Protein AF-A0A3G2L7E6-F1 (afdb_monomer)

Organism: NCBI:txid1761453

pLDDT: mean 82.69, std 15.57, range [39.97, 96.81]

Radius of gyration: 21.93 Å; Cα contacts (8 Å, |Δi|>4): 51; chains: 1; bounding box: 46×27×81 Å

Secondary structure (DSSP, 8-state):
-HHHHHHHHHHHHHHHHHHHHHHHHHHHHHHHHHHHHHHTSGGG---SHHHHHHHHHHHHHHHHHHHHHHHHHHHHHH-TT-HHHHHHHHHHHHHHHHHHHHHHHHHHHHHHS---SSGGGSS--

Sequence (125 aa):
MEKKASLFESNSLLRRSFAVQLNRLDRNERDIEFFKKQLGSYLVEPKTHEDFSVFYKLNTEVSYLENSCTFIYLKIRTHETALDQISNLIDTHLKRTKLLAHNISVYLEKIKKPETSNLEYRMSS

Solvent-accessible surface area (backbone atoms only — not comparable to full-atom values): 7289 Å² total; per-residue (Å²): 119,65,71,61,54,56,53,50,53,52,53,51,51,52,52,53,52,47,53,53,50,51,60,49,50,66,49,47,56,54,50,45,54,48,50,51,53,53,64,70,32,82,92,56,63,60,88,44,75,67,43,41,54,51,52,49,53,51,52,51,50,47,54,49,49,55,52,50,51,53,51,49,55,53,46,58,76,74,41,87,84,45,56,70,62,50,49,54,52,48,54,52,49,56,52,49,53,52,51,47,53,51,53,50,52,56,51,52,55,58,71,68,52,72,87,87,80,73,76,80,78,78,81,72,136

Foldseek 3Di:
DVVVVVVVVVVVVLVVVLVVLVVLLVVLLVLLVVQLVVLVDPLLDQDDPVLVVLSVVLNVLSVVLNVLSVVLVVCVVPDPPCSVVSSVSSVVSSVSSVVSVVSSVVSSVVSPDPPPDDVVPPPDD

Nearest PDB structures (foldseek):
  4dzu-assembly1_A  TM=4.369E-01  e=1.354E+00  synthetic construct
  7sqc-assembly1_C1  TM=5.994E-01  e=7.208E+00  Chlamydomonas reinhardtii
  5vju-assembly1_A  TM=3.370E-01  e=2.955E+00  synthetic construct

Mean predicted aligned error: 9.14 Å

Structure (mmCIF, N/CA/C/O backbone):
data_AF-A0A3G2L7E6-F1
#
_entry.id   AF-A0A3G2L7E6-F1
#
loop_
_atom_site.group_PDB
_atom_site.id
_atom_site.type_symbol
_atom_site.label_atom_id
_atom_site.label_alt_id
_atom_site.label_comp_id
_atom_site.label_asym_id
_atom_site.label_entity_id
_atom_site.label_seq_id
_atom_site.pdbx_PDB_ins_code
_atom_site.Cartn_x
_atom_site.Cartn_y
_atom_site.Cartn_z
_atom_site.occupancy
_atom_site.B_iso_or_equiv
_atom_site.auth_seq_id
_atom_site.auth_comp_id
_atom_site.auth_asym_id
_atom_site.auth_atom_id
_atom_site.pdbx_PDB_model_num
ATOM 1 N N . MET A 1 1 ? 20.134 -16.779 -36.951 1.00 55.59 1 MET A N 1
ATOM 2 C CA . MET A 1 1 ? 18.977 -15.853 -37.011 1.00 55.59 1 MET A CA 1
ATOM 3 C C . MET A 1 1 ? 18.051 -15.981 -35.795 1.00 55.59 1 MET A C 1
ATOM 5 O O . MET A 1 1 ? 17.487 -14.974 -35.392 1.00 55.59 1 MET A O 1
ATOM 9 N N . GLU A 1 2 ? 17.975 -17.143 -35.136 1.00 56.38 2 GLU A N 1
ATOM 10 C CA . GLU A 1 2 ? 17.071 -17.414 -33.995 1.00 56.38 2 GLU A CA 1
ATOM 11 C C . GLU A 1 2 ? 17.299 -16.556 -32.733 1.00 56.38 2 GLU A C 1
ATOM 13 O O . GLU A 1 2 ? 16.338 -16.108 -32.112 1.00 56.38 2 GLU A O 1
ATOM 18 N N . LYS A 1 3 ? 18.551 -16.225 -32.377 1.00 56.41 3 LYS A N 1
ATOM 19 C CA . LYS A 1 3 ? 18.844 -15.411 -31.175 1.00 56.41 3 LYS A CA 1
ATOM 20 C C . LYS A 1 3 ? 18.236 -14.000 -31.206 1.00 56.41 3 LYS A C 1
ATOM 22 O O . LYS A 1 3 ? 17.935 -13.451 -30.152 1.00 56.41 3 LYS A O 1
ATOM 27 N N . LYS A 1 4 ? 18.049 -13.401 -32.390 1.00 56.56 4 LYS A N 1
ATOM 28 C CA . LYS A 1 4 ? 17.461 -12.053 -32.517 1.00 56.56 4 LYS A CA 1
ATOM 29 C C . LYS A 1 4 ? 15.938 -12.065 -32.351 1.00 56.56 4 LYS A C 1
ATOM 31 O O . LYS A 1 4 ? 15.400 -11.121 -31.782 1.00 56.56 4 LYS A O 1
ATOM 36 N N . ALA A 1 5 ? 15.269 -13.132 -32.791 1.00 62.00 5 ALA A N 1
ATOM 37 C CA . ALA A 1 5 ? 13.827 -13.311 -32.613 1.00 62.00 5 ALA A CA 1
ATOM 38 C C . ALA A 1 5 ? 13.473 -13.558 -31.135 1.00 62.00 5 ALA A C 1
ATOM 40 O O . ALA A 1 5 ? 12.624 -12.864 -30.586 1.00 62.00 5 ALA A O 1
ATOM 41 N N . SER A 1 6 ? 14.228 -14.432 -30.457 1.00 66.00 6 SER A N 1
ATOM 42 C CA . SER A 1 6 ? 14.079 -14.705 -29.017 1.00 66.00 6 SER A CA 1
ATOM 43 C C . SER A 1 6 ? 14.272 -13.457 -28.136 1.00 66.00 6 SER A C 1
ATOM 45 O O . SER A 1 6 ? 13.513 -13.235 -27.188 1.00 66.00 6 SER A O 1
ATOM 47 N N . LEU A 1 7 ? 15.249 -12.600 -28.461 1.00 60.81 7 LEU A N 1
ATOM 48 C CA . LEU A 1 7 ? 15.487 -11.347 -27.735 1.00 60.81 7 LEU A CA 1
ATOM 49 C C . LEU A 1 7 ? 14.360 -10.322 -27.965 1.00 60.81 7 LEU A C 1
ATOM 51 O O . LEU A 1 7 ? 13.989 -9.580 -27.055 1.00 60.81 7 LEU A O 1
ATOM 55 N N . PHE A 1 8 ? 13.807 -10.275 -29.180 1.00 62.25 8 PHE A N 1
ATOM 56 C CA . PHE A 1 8 ? 12.695 -9.389 -29.526 1.00 62.25 8 PHE A CA 1
ATOM 57 C C . PHE A 1 8 ? 11.398 -9.799 -28.813 1.00 62.25 8 PHE A C 1
ATOM 59 O O . PHE A 1 8 ? 10.739 -8.956 -28.202 1.00 62.25 8 PHE A O 1
ATOM 66 N N . GLU A 1 9 ? 11.072 -11.094 -28.804 1.00 63.31 9 GLU A N 1
ATOM 67 C CA . GLU A 1 9 ? 9.917 -11.630 -28.074 1.00 63.31 9 GLU A CA 1
ATOM 68 C C . GLU A 1 9 ? 10.035 -11.394 -26.564 1.00 63.31 9 GLU A C 1
ATOM 70 O O . GLU A 1 9 ? 9.090 -10.889 -25.952 1.00 63.31 9 GLU A O 1
ATOM 75 N N . SER A 1 10 ? 11.210 -11.642 -25.977 1.00 62.19 10 SER A N 1
ATOM 76 C CA . SER A 1 10 ? 11.467 -11.402 -24.548 1.00 62.19 10 SER A CA 1
ATOM 77 C C . SER A 1 10 ? 11.270 -9.929 -24.167 1.00 62.19 10 SER A C 1
ATOM 79 O O . SER A 1 10 ? 10.581 -9.623 -23.193 1.00 62.19 10 SER A O 1
ATOM 81 N N . ASN A 1 11 ? 11.779 -8.999 -24.984 1.00 65.50 11 ASN A N 1
ATOM 82 C CA . ASN A 1 11 ? 11.572 -7.561 -24.784 1.00 65.50 11 ASN A CA 1
ATOM 83 C C . ASN A 1 11 ? 10.096 -7.147 -24.917 1.00 65.50 11 ASN A C 1
ATOM 85 O O . ASN A 1 11 ? 9.638 -6.242 -24.216 1.00 65.50 11 ASN A O 1
ATOM 89 N N . SER A 1 12 ? 9.333 -7.803 -25.795 1.00 73.25 12 SER A N 1
ATOM 90 C CA . SER A 1 12 ? 7.902 -7.526 -25.964 1.00 73.25 12 SER A CA 1
ATOM 91 C C . SER A 1 12 ? 7.074 -7.963 -24.747 1.00 73.25 12 SER A C 1
ATOM 93 O O . SER A 1 12 ? 6.178 -7.234 -24.312 1.00 73.25 12 SER A O 1
ATOM 95 N N . LEU A 1 13 ? 7.405 -9.114 -24.151 1.00 73.88 13 LEU A N 1
ATOM 96 C CA . LEU A 1 13 ? 6.740 -9.641 -22.959 1.00 73.88 13 LEU A CA 1
ATOM 97 C C . LEU A 1 13 ? 7.056 -8.794 -21.724 1.00 73.88 13 LEU A C 1
ATOM 99 O O . LEU A 1 13 ? 6.139 -8.449 -20.978 1.00 73.88 13 LEU A O 1
ATOM 103 N N . LEU A 1 14 ? 8.317 -8.382 -21.559 1.00 71.31 14 LEU A N 1
ATOM 104 C CA . LEU A 1 14 ? 8.748 -7.457 -20.506 1.00 71.31 14 LEU A CA 1
ATOM 105 C C . LEU A 1 14 ? 7.968 -6.140 -20.555 1.00 71.31 14 LEU A C 1
ATOM 107 O O . LEU A 1 14 ? 7.414 -5.709 -19.546 1.00 71.31 14 LEU A O 1
ATOM 111 N N . ARG A 1 15 ? 7.827 -5.538 -21.743 1.00 74.38 15 ARG A N 1
ATOM 112 C CA . ARG A 1 15 ? 7.059 -4.293 -21.919 1.00 74.38 15 ARG A CA 1
ATOM 113 C C . ARG A 1 15 ? 5.573 -4.460 -21.598 1.00 74.38 15 ARG A C 1
ATOM 115 O O . ARG A 1 15 ? 4.987 -3.579 -20.972 1.00 74.38 15 ARG A O 1
ATOM 122 N N . ARG A 1 16 ? 4.957 -5.584 -21.986 1.00 79.19 16 ARG A N 1
ATOM 123 C CA . ARG A 1 16 ? 3.555 -5.885 -21.637 1.00 79.19 16 ARG A CA 1
ATOM 124 C C . ARG A 1 16 ? 3.376 -6.082 -20.134 1.00 79.19 16 ARG A C 1
ATOM 126 O O . ARG A 1 16 ? 2.451 -5.517 -19.558 1.00 79.19 16 ARG A O 1
ATOM 133 N N . SER A 1 17 ? 4.263 -6.849 -19.502 1.00 81.56 17 SER A N 1
ATOM 134 C CA . SER A 1 17 ? 4.248 -7.073 -18.052 1.00 81.56 17 SER A CA 1
ATOM 135 C C . SER A 1 17 ? 4.393 -5.757 -17.285 1.00 81.56 17 SER A C 1
ATOM 137 O O . SER A 1 17 ? 3.619 -5.479 -16.370 1.00 81.56 17 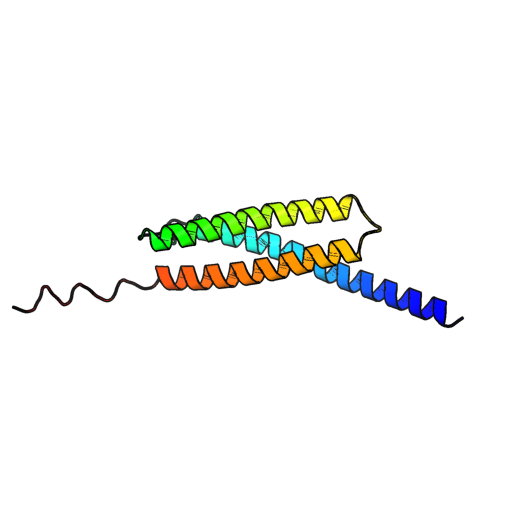SER A O 1
ATOM 139 N N . PHE A 1 18 ? 5.313 -4.901 -17.727 1.00 83.00 18 PHE A N 1
ATOM 140 C CA . PHE A 1 18 ? 5.526 -3.582 -17.147 1.00 83.00 18 PHE A CA 1
ATOM 141 C C . PHE A 1 18 ? 4.289 -2.684 -17.273 1.00 83.00 18 PHE A C 1
ATOM 143 O O . PHE A 1 18 ? 3.862 -2.076 -16.296 1.00 83.00 18 PHE A O 1
ATOM 150 N N . ALA A 1 19 ? 3.628 -2.667 -18.435 1.00 84.94 19 ALA A N 1
ATOM 151 C CA . ALA A 1 19 ? 2.374 -1.930 -18.604 1.00 84.94 19 ALA A CA 1
ATOM 152 C C . ALA A 1 19 ? 1.266 -2.419 -17.648 1.00 84.94 19 ALA A C 1
ATOM 154 O O . ALA A 1 19 ? 0.490 -1.620 -17.122 1.00 84.94 19 ALA A O 1
ATOM 155 N N . VAL A 1 20 ? 1.188 -3.727 -17.377 1.00 88.50 20 VAL A N 1
ATOM 156 C CA . VAL A 1 20 ? 0.252 -4.281 -16.383 1.00 88.50 20 VAL A CA 1
ATOM 157 C C . VAL A 1 20 ? 0.614 -3.831 -14.965 1.00 88.50 20 VAL A C 1
ATOM 159 O O . VAL A 1 20 ? -0.280 -3.498 -14.187 1.00 88.50 20 VAL A O 1
ATOM 162 N N . GLN A 1 21 ? 1.900 -3.806 -14.619 1.00 87.38 21 GLN A N 1
ATOM 163 C CA . GLN A 1 21 ? 2.382 -3.327 -13.322 1.00 87.38 21 GLN A CA 1
ATOM 164 C C . GLN A 1 21 ? 2.078 -1.841 -13.101 1.00 87.38 21 GLN A C 1
ATOM 166 O O . GLN A 1 21 ? 1.603 -1.490 -12.024 1.00 87.38 21 GLN A O 1
ATOM 171 N N . LEU A 1 22 ? 2.253 -0.994 -14.118 1.00 88.38 22 LEU A N 1
ATOM 172 C CA . LEU A 1 22 ? 1.893 0.426 -14.044 1.00 88.38 22 LEU A CA 1
ATOM 173 C C . LEU A 1 22 ? 0.399 0.622 -13.775 1.00 88.38 22 LEU A C 1
ATOM 175 O O . LEU A 1 22 ? 0.028 1.299 -12.825 1.00 88.38 22 LEU A O 1
ATOM 179 N N . ASN A 1 23 ? -0.464 -0.082 -14.512 1.00 90.38 23 ASN A N 1
ATOM 180 C CA . ASN A 1 23 ? -1.909 -0.034 -14.262 1.00 90.38 23 ASN A CA 1
ATOM 181 C C . ASN A 1 23 ? -2.287 -0.475 -12.837 1.00 90.38 23 ASN A C 1
ATOM 183 O O . ASN A 1 23 ? -3.309 -0.049 -12.299 1.00 90.38 23 ASN A O 1
ATOM 187 N N . ARG A 1 24 ? -1.512 -1.383 -12.231 1.00 90.88 24 ARG A N 1
ATOM 188 C CA . ARG A 1 24 ? -1.712 -1.800 -10.837 1.00 90.88 24 ARG A CA 1
ATOM 189 C C . ARG A 1 24 ? -1.228 -0.737 -9.857 1.00 90.88 24 ARG A C 1
ATOM 191 O O . ARG A 1 24 ? -1.903 -0.534 -8.854 1.00 90.88 24 ARG A O 1
ATOM 198 N N . LEU A 1 25 ? -0.119 -0.061 -10.154 1.00 92.31 25 LEU A N 1
ATOM 199 C CA . LEU A 1 25 ? 0.377 1.069 -9.370 1.00 92.31 25 LEU A CA 1
ATOM 200 C C . LEU A 1 25 ? -0.671 2.195 -9.318 1.00 92.31 25 LEU A C 1
ATOM 202 O O . LEU A 1 25 ? -1.062 2.591 -8.226 1.00 92.31 25 LEU A O 1
ATOM 206 N N . ASP A 1 26 ? -1.244 2.577 -10.465 1.00 92.06 26 ASP A N 1
ATOM 207 C CA . ASP A 1 26 ? -2.293 3.612 -10.556 1.00 92.06 26 ASP A CA 1
ATOM 208 C C . ASP A 1 26 ? -3.579 3.249 -9.786 1.00 92.06 26 ASP A C 1
ATOM 210 O O . ASP A 1 26 ? -4.380 4.106 -9.401 1.00 92.06 26 ASP A O 1
ATOM 214 N N . ARG A 1 27 ? -3.862 1.950 -9.626 1.00 92.00 27 ARG A N 1
ATOM 215 C CA . ARG A 1 27 ? -4.980 1.480 -8.791 1.00 92.00 27 ARG A CA 1
ATOM 216 C C . ARG A 1 27 ? -4.618 1.548 -7.314 1.00 92.00 27 ARG A C 1
ATOM 218 O O . ARG A 1 27 ? -5.431 1.999 -6.520 1.00 92.00 27 ARG A O 1
ATOM 225 N N . ASN A 1 28 ? -3.405 1.140 -6.959 1.00 92.94 28 ASN A N 1
ATOM 226 C CA . ASN A 1 28 ? -2.933 1.175 -5.582 1.00 92.94 28 ASN A CA 1
ATOM 227 C C . ASN A 1 28 ? -2.786 2.591 -5.038 1.00 92.94 28 ASN A C 1
ATOM 229 O O . ASN A 1 28 ? -3.079 2.785 -3.868 1.00 92.94 28 ASN A O 1
ATOM 233 N N . GLU A 1 29 ? -2.430 3.578 -5.857 1.00 93.88 29 GLU A N 1
ATOM 234 C CA . GLU A 1 29 ? -2.482 4.986 -5.447 1.00 93.88 29 GLU A CA 1
ATOM 235 C C . GLU A 1 29 ? -3.884 5.363 -4.936 1.00 93.88 29 GLU A C 1
ATOM 237 O O . GLU A 1 29 ? -4.035 5.871 -3.826 1.00 93.88 29 GLU A O 1
ATOM 242 N N . ARG A 1 30 ? -4.930 4.987 -5.683 1.00 94.12 30 ARG A N 1
ATOM 243 C CA . ARG A 1 30 ? -6.329 5.190 -5.275 1.00 94.12 30 ARG A CA 1
ATOM 244 C C . ARG A 1 30 ? -6.706 4.388 -4.028 1.00 94.12 30 ARG A C 1
ATOM 246 O O . ARG A 1 30 ? -7.432 4.901 -3.177 1.00 94.12 30 ARG A O 1
ATOM 253 N N . ASP A 1 31 ? -6.215 3.155 -3.900 1.00 93.62 31 ASP A N 1
ATOM 254 C CA . ASP A 1 31 ? -6.426 2.341 -2.695 1.00 93.62 31 ASP A CA 1
ATOM 255 C C . ASP A 1 31 ? -5.788 3.006 -1.461 1.00 93.62 31 ASP A C 1
ATOM 257 O O . ASP A 1 31 ? -6.408 3.077 -0.403 1.00 93.62 31 ASP A O 1
ATOM 261 N N . ILE A 1 32 ? -4.574 3.549 -1.598 1.00 94.81 32 ILE A N 1
ATOM 262 C CA . ILE A 1 32 ? -3.848 4.251 -0.532 1.00 94.81 32 ILE A CA 1
ATOM 263 C C . ILE A 1 32 ? -4.602 5.516 -0.106 1.00 94.81 32 ILE A C 1
ATOM 265 O O . ILE A 1 32 ? -4.798 5.738 1.091 1.00 94.81 32 ILE A O 1
ATOM 269 N N . GLU A 1 33 ? -5.095 6.314 -1.057 1.00 94.19 33 GLU A N 1
ATOM 270 C CA . GLU A 1 33 ? -5.947 7.468 -0.749 1.00 94.19 33 GLU A CA 1
ATOM 271 C C . GLU A 1 33 ? -7.222 7.059 -0.002 1.00 94.19 33 GLU A C 1
ATOM 273 O O . GLU A 1 33 ? -7.656 7.735 0.938 1.00 94.19 33 GLU A O 1
ATOM 278 N N . PHE A 1 34 ? -7.838 5.947 -0.410 1.00 93.81 34 PHE A N 1
ATOM 279 C CA . PHE A 1 34 ? -9.004 5.403 0.272 1.00 93.81 34 PHE A CA 1
ATOM 280 C C . PHE A 1 34 ? -8.665 4.984 1.708 1.00 93.81 34 PHE A C 1
ATOM 282 O O . PHE A 1 34 ? -9.388 5.352 2.633 1.00 93.81 34 PHE A O 1
ATOM 289 N N . PHE A 1 35 ? -7.548 4.286 1.922 1.00 94.25 35 PHE A N 1
ATOM 290 C CA . PHE A 1 35 ? -7.071 3.898 3.251 1.00 94.25 35 PHE A CA 1
ATOM 291 C C . PHE A 1 35 ? -6.831 5.102 4.155 1.00 94.25 35 PHE A C 1
ATOM 293 O O . PHE A 1 35 ? -7.281 5.111 5.301 1.00 94.25 35 PHE A O 1
ATOM 300 N N . LYS A 1 36 ? -6.198 6.149 3.626 1.00 93.88 36 LYS A N 1
ATOM 301 C CA . LYS A 1 36 ? -5.982 7.410 4.339 1.00 93.88 36 LYS A CA 1
ATOM 302 C C . LYS A 1 36 ? -7.294 8.049 4.784 1.00 93.88 36 LYS A C 1
ATOM 304 O O . LYS A 1 36 ? -7.422 8.457 5.934 1.00 93.88 36 LYS A O 1
ATOM 309 N N . LYS A 1 37 ? -8.295 8.091 3.898 1.00 92.25 37 LYS A N 1
ATOM 310 C CA . LYS A 1 37 ? -9.634 8.614 4.218 1.00 92.25 37 LYS A CA 1
ATOM 311 C C . LYS A 1 37 ? -10.356 7.761 5.260 1.00 92.25 37 LYS A C 1
ATOM 313 O O . LYS A 1 37 ? -11.005 8.317 6.139 1.00 92.25 37 LYS A O 1
ATOM 318 N N . GLN A 1 38 ? -10.244 6.434 5.177 1.00 90.06 38 GLN A N 1
ATOM 319 C CA . GLN A 1 38 ? -10.838 5.523 6.159 1.00 90.06 38 GLN A CA 1
ATOM 320 C C . GLN A 1 38 ? -10.234 5.732 7.549 1.00 90.06 38 GLN A C 1
ATOM 322 O O . GLN A 1 38 ? -10.977 5.918 8.506 1.00 90.06 38 GLN A O 1
ATOM 327 N N . LEU A 1 39 ? -8.904 5.766 7.660 1.00 89.94 39 LEU A N 1
ATOM 328 C CA . LEU A 1 39 ? -8.224 6.002 8.937 1.00 89.94 39 LEU A CA 1
ATOM 329 C C . LEU A 1 39 ? -8.452 7.428 9.463 1.00 89.94 39 LEU A C 1
ATOM 331 O O . LEU A 1 39 ? -8.516 7.632 10.666 1.00 89.94 39 LEU A O 1
ATOM 335 N N . GLY A 1 40 ? -8.629 8.415 8.584 1.00 86.69 40 GLY A N 1
ATOM 336 C CA . GLY A 1 40 ? -8.986 9.781 8.976 1.00 86.69 40 GLY A CA 1
ATOM 337 C C . GLY A 1 40 ? -10.452 9.972 9.389 1.00 86.69 40 GLY A C 1
ATOM 338 O O . GLY A 1 40 ? -10.836 11.083 9.747 1.00 86.69 40 GLY A O 1
ATOM 339 N N . SER A 1 41 ? -11.291 8.935 9.310 1.00 86.38 41 SER A N 1
ATOM 340 C CA . SER A 1 41 ? -12.701 9.018 9.694 1.00 86.38 41 SER A CA 1
ATOM 341 C C . SER A 1 41 ? -12.879 8.883 11.207 1.00 86.38 41 SER A C 1
ATOM 343 O O . SER A 1 41 ? -12.331 7.972 11.824 1.00 86.38 41 SER A O 1
ATOM 345 N N . TYR A 1 42 ? -13.758 9.706 11.786 1.00 73.56 42 TYR A N 1
ATOM 346 C CA . TYR A 1 42 ? -14.180 9.605 13.192 1.00 73.56 42 TYR A CA 1
ATOM 347 C C . TYR A 1 42 ? -14.751 8.226 13.575 1.00 73.56 42 TYR A C 1
ATOM 349 O O . TYR A 1 42 ? -14.765 7.863 14.745 1.00 73.56 42 TYR A O 1
ATOM 357 N N . LEU A 1 43 ? -15.205 7.425 12.604 1.00 76.00 43 LEU A N 1
ATOM 358 C CA . LEU A 1 43 ? -15.708 6.067 12.852 1.00 76.00 43 LEU A CA 1
ATOM 359 C C . LEU A 1 43 ? -14.610 5.067 13.246 1.00 76.00 43 LEU A C 1
ATOM 361 O O . LEU A 1 43 ? -14.926 3.962 13.685 1.00 76.00 43 LEU A O 1
ATOM 365 N N . VAL A 1 44 ? -13.342 5.433 13.060 1.00 80.94 44 VAL A N 1
ATOM 366 C CA . VAL A 1 44 ? -12.180 4.561 13.268 1.00 80.94 44 VAL A CA 1
ATOM 367 C C . VAL A 1 44 ? -11.255 5.122 14.353 1.00 80.94 44 VAL A C 1
ATOM 369 O O . VAL A 1 44 ? -10.063 4.833 14.397 1.00 80.94 44 VAL A O 1
ATOM 372 N N . GLU A 1 45 ? -11.800 5.948 15.242 1.00 84.12 45 GLU A N 1
ATOM 373 C CA . GLU A 1 45 ? -11.025 6.547 16.319 1.00 84.12 45 GLU A CA 1
ATOM 374 C C . GLU A 1 45 ? -10.532 5.467 17.307 1.00 84.12 45 GLU A C 1
ATOM 376 O O . GLU A 1 45 ? -11.335 4.666 17.806 1.00 84.12 45 GLU A O 1
ATOM 381 N N . PRO A 1 46 ? -9.217 5.401 17.593 1.00 88.94 46 PRO A N 1
ATOM 382 C CA . PRO A 1 46 ? -8.672 4.447 18.551 1.00 88.94 46 PRO A CA 1
ATOM 383 C C . PRO A 1 46 ? -9.147 4.769 19.974 1.00 88.94 46 PRO A C 1
ATOM 385 O O . PRO A 1 46 ? -8.991 5.891 20.446 1.00 88.94 46 PRO A O 1
ATOM 388 N N . LYS A 1 47 ? -9.681 3.767 20.682 1.00 87.25 47 LYS A N 1
ATOM 389 C CA . LYS A 1 47 ? -10.242 3.935 22.039 1.00 87.25 47 LYS A CA 1
ATOM 390 C C . LYS A 1 47 ? -9.287 3.522 23.154 1.00 87.25 47 LYS A C 1
ATOM 392 O O . LYS A 1 47 ? -9.413 3.984 24.283 1.00 87.25 47 LYS A O 1
ATOM 397 N N . THR A 1 48 ? -8.333 2.651 22.842 1.00 88.12 48 THR A N 1
ATOM 398 C CA . THR A 1 48 ? -7.329 2.158 23.787 1.00 88.12 48 THR A CA 1
ATOM 399 C C . THR A 1 48 ? -5.924 2.564 23.350 1.00 88.12 48 THR A C 1
ATOM 401 O O . THR A 1 48 ? -5.676 2.850 22.176 1.00 88.12 48 THR A O 1
ATOM 404 N N . HIS A 1 49 ? -4.969 2.549 24.283 1.00 88.56 49 HIS A N 1
ATOM 405 C CA . HIS A 1 49 ? -3.557 2.788 23.963 1.00 88.56 49 HIS A CA 1
ATOM 406 C C . HIS A 1 49 ? -3.025 1.791 22.915 1.00 88.56 49 HIS A C 1
ATOM 408 O O . HIS A 1 49 ? -2.255 2.153 22.024 1.00 88.56 49 HIS A O 1
ATOM 414 N N . GLU A 1 50 ? -3.462 0.531 22.983 1.00 89.56 50 GLU A N 1
ATOM 415 C CA . GLU A 1 50 ? -3.106 -0.490 21.997 1.00 89.56 50 GLU A CA 1
ATOM 416 C C . GLU A 1 50 ? -3.663 -0.158 20.610 1.00 89.56 50 GLU A C 1
ATOM 418 O O . GLU A 1 50 ? -2.931 -0.234 19.620 1.00 89.56 50 GLU A O 1
ATOM 423 N N . ASP A 1 51 ? -4.926 0.274 20.532 1.00 90.06 51 ASP A N 1
ATOM 424 C CA . ASP A 1 51 ? -5.534 0.701 19.269 1.00 90.06 51 ASP A CA 1
ATOM 425 C C . ASP A 1 51 ? -4.830 1.924 18.699 1.00 90.06 51 ASP A C 1
ATOM 427 O O . ASP A 1 51 ? -4.627 1.990 17.490 1.00 90.06 51 ASP A O 1
ATOM 431 N N . PHE A 1 52 ? -4.405 2.860 19.552 1.00 91.94 52 PHE A N 1
ATOM 432 C CA . PHE A 1 52 ? -3.648 4.032 19.125 1.00 91.94 52 PHE A CA 1
ATOM 433 C C . PHE A 1 52 ? -2.302 3.632 18.511 1.00 91.94 52 PHE A C 1
ATOM 435 O O . PHE A 1 52 ? -1.920 4.143 17.459 1.00 91.94 52 PHE A O 1
ATOM 442 N N . SER A 1 53 ? -1.598 2.666 19.111 1.00 93.75 53 SER A N 1
ATOM 443 C CA . SER A 1 53 ? -0.342 2.149 18.555 1.00 93.75 53 SER A CA 1
ATOM 444 C C . SER A 1 53 ? -0.546 1.501 17.182 1.00 93.75 53 SER A C 1
ATOM 446 O O . SER A 1 53 ? 0.232 1.747 16.255 1.00 93.75 53 SER A O 1
ATOM 448 N N . VAL A 1 54 ? -1.600 0.693 17.024 1.00 94.38 54 VAL A N 1
ATOM 449 C CA . VAL A 1 54 ? -1.942 0.067 15.737 1.00 94.38 54 VAL A CA 1
ATOM 450 C C . VAL A 1 54 ? -2.330 1.130 14.710 1.00 94.38 54 VAL A C 1
ATOM 452 O O . VAL A 1 54 ? -1.771 1.147 13.615 1.00 94.38 54 VAL A O 1
ATOM 455 N N . PHE A 1 55 ? -3.208 2.060 15.078 1.00 94.12 55 PHE A N 1
ATOM 456 C CA . PHE A 1 55 ? -3.633 3.182 14.244 1.00 94.12 55 PHE A CA 1
ATOM 457 C C . PHE A 1 55 ? -2.451 4.006 13.730 1.00 94.12 55 PHE A C 1
ATOM 459 O O . PHE A 1 55 ? -2.350 4.300 12.538 1.00 94.12 55 PHE A O 1
ATOM 466 N N . TYR A 1 56 ? -1.524 4.354 14.622 1.00 94.19 56 TYR A N 1
ATOM 467 C CA . TYR A 1 56 ? -0.339 5.130 14.280 1.00 94.19 56 TYR A CA 1
ATOM 468 C C . TYR A 1 56 ? 0.564 4.389 13.283 1.00 94.19 56 TYR A C 1
ATOM 470 O O . TYR A 1 56 ? 1.024 4.976 12.298 1.00 94.19 56 TYR A O 1
ATOM 478 N N . LYS A 1 57 ? 0.775 3.081 13.490 1.00 95.94 57 LYS A N 1
ATOM 479 C CA . LYS A 1 57 ? 1.534 2.233 12.556 1.00 95.94 57 LYS A CA 1
ATOM 480 C C . LYS A 1 57 ? 0.879 2.184 11.176 1.00 95.94 57 LYS A C 1
ATOM 482 O O . LYS A 1 57 ? 1.578 2.333 10.178 1.00 95.94 57 LYS A O 1
ATOM 487 N N . LEU A 1 58 ? -0.445 2.025 11.114 1.00 96.19 58 LEU A N 1
ATOM 488 C CA . LEU A 1 58 ? -1.186 2.013 9.849 1.00 96.19 58 LEU A CA 1
ATOM 489 C C . LEU A 1 58 ? -1.066 3.352 9.109 1.00 96.19 58 LEU A C 1
ATOM 491 O O . LEU A 1 58 ? -0.780 3.356 7.915 1.00 96.19 58 LEU A O 1
ATOM 495 N N . ASN A 1 59 ? -1.201 4.483 9.808 1.00 95.00 59 ASN A N 1
ATOM 496 C CA . ASN A 1 59 ? -1.038 5.811 9.203 1.00 95.00 59 ASN A CA 1
ATOM 497 C C . ASN A 1 59 ? 0.388 6.072 8.704 1.00 95.00 59 ASN A C 1
ATOM 499 O O . ASN A 1 59 ? 0.585 6.676 7.646 1.00 95.00 59 ASN A O 1
ATOM 503 N N . THR A 1 60 ? 1.389 5.598 9.445 1.00 96.12 60 THR A N 1
ATOM 504 C CA . THR A 1 60 ? 2.791 5.693 9.024 1.00 96.12 60 THR A CA 1
ATOM 505 C C . THR A 1 60 ? 3.033 4.863 7.765 1.00 96.12 60 THR A C 1
ATOM 507 O O . THR A 1 60 ? 3.680 5.341 6.836 1.00 96.12 60 THR A O 1
ATOM 510 N N . GLU A 1 61 ? 2.469 3.655 7.686 1.00 96.81 61 GLU A N 1
ATOM 511 C CA . GLU A 1 61 ? 2.587 2.801 6.500 1.00 96.81 61 GLU A CA 1
ATOM 512 C C . GLU A 1 61 ? 1.851 3.390 5.285 1.00 96.81 61 GLU A C 1
ATOM 514 O O . GLU A 1 61 ? 2.402 3.375 4.186 1.00 96.81 61 GLU A O 1
ATOM 519 N N . VAL A 1 62 ? 0.660 3.980 5.468 1.00 96.69 62 VAL A N 1
ATOM 520 C CA . VAL A 1 62 ? -0.040 4.747 4.415 1.00 96.69 62 VAL A CA 1
ATOM 521 C C . VAL A 1 62 ? 0.867 5.853 3.876 1.00 96.69 62 VAL A C 1
ATOM 523 O O . VAL A 1 62 ? 1.107 5.919 2.673 1.00 96.69 62 VAL A O 1
ATOM 526 N N . SER A 1 63 ? 1.431 6.673 4.767 1.00 95.88 63 SER A N 1
ATOM 527 C CA . SER A 1 63 ? 2.305 7.793 4.389 1.00 95.88 63 SER A CA 1
ATOM 528 C C . SER A 1 63 ? 3.572 7.311 3.675 1.00 95.88 63 SER A C 1
ATOM 530 O O . SER A 1 63 ? 4.035 7.915 2.706 1.00 95.88 63 SER A O 1
ATOM 532 N N . TYR A 1 64 ? 4.141 6.192 4.130 1.00 96.69 64 TYR A N 1
ATOM 533 C CA . TYR A 1 64 ? 5.272 5.554 3.468 1.00 96.69 64 TYR A CA 1
ATOM 534 C C . TYR A 1 64 ? 4.913 5.108 2.046 1.00 96.69 64 TYR A C 1
ATOM 536 O O . TYR A 1 64 ? 5.689 5.344 1.119 1.00 96.69 64 TYR A O 1
ATOM 544 N N . LEU A 1 65 ? 3.746 4.486 1.852 1.00 96.69 65 LEU A N 1
ATOM 545 C CA . LEU A 1 65 ? 3.307 4.029 0.537 1.00 96.69 65 LEU A CA 1
ATOM 546 C C . LEU A 1 65 ? 2.986 5.194 -0.409 1.00 96.69 65 LEU A C 1
ATOM 548 O O . LEU A 1 65 ? 3.372 5.114 -1.572 1.00 96.69 65 LEU A O 1
ATOM 552 N N . GLU A 1 66 ? 2.400 6.298 0.066 1.00 95.75 66 GLU A N 1
ATOM 553 C CA . GLU A 1 66 ? 2.222 7.526 -0.737 1.00 95.75 66 GLU A CA 1
ATOM 554 C C . GLU A 1 66 ? 3.572 8.042 -1.273 1.00 95.75 66 GLU A C 1
ATOM 556 O O . GLU A 1 66 ? 3.751 8.269 -2.477 1.00 95.75 66 GLU A O 1
ATOM 561 N N . ASN A 1 67 ? 4.567 8.148 -0.387 1.00 95.62 67 ASN A N 1
ATOM 562 C CA . ASN A 1 67 ? 5.917 8.575 -0.754 1.00 95.62 67 ASN A CA 1
ATOM 563 C C . ASN A 1 67 ? 6.597 7.577 -1.702 1.00 95.62 67 ASN A C 1
ATOM 565 O O . ASN A 1 67 ? 7.257 7.973 -2.664 1.00 95.62 67 ASN A O 1
ATOM 569 N N . SER A 1 68 ? 6.413 6.276 -1.463 1.00 95.38 68 SER A N 1
ATOM 570 C CA . SER A 1 68 ? 6.921 5.214 -2.333 1.00 95.38 68 SER A CA 1
ATOM 571 C C . SER A 1 68 ? 6.314 5.288 -3.733 1.00 95.38 68 SER A C 1
ATOM 573 O O . SER A 1 68 ? 7.043 5.075 -4.699 1.00 95.38 68 SER A O 1
ATOM 575 N N . CYS A 1 69 ? 5.017 5.579 -3.858 1.00 93.88 69 CYS A N 1
ATOM 576 C CA . CYS A 1 69 ? 4.337 5.714 -5.144 1.00 93.88 69 CYS A CA 1
ATOM 577 C C . CYS A 1 69 ? 4.922 6.893 -5.938 1.00 93.88 69 CYS A C 1
ATOM 579 O O . CYS A 1 69 ? 5.397 6.726 -7.063 1.00 93.88 69 CYS A O 1
ATOM 581 N N . THR A 1 70 ? 5.035 8.055 -5.284 1.00 93.56 70 THR A N 1
ATOM 582 C CA . THR A 1 70 ? 5.665 9.259 -5.851 1.00 93.56 70 THR A CA 1
ATOM 583 C C . THR A 1 70 ? 7.096 8.982 -6.319 1.00 93.56 70 THR A C 1
ATOM 585 O O . THR A 1 70 ? 7.482 9.333 -7.436 1.00 93.56 70 THR A O 1
ATOM 588 N N . PHE A 1 71 ? 7.892 8.303 -5.488 1.00 93.06 71 PHE A N 1
ATOM 589 C CA . PHE A 1 71 ? 9.263 7.930 -5.824 1.00 93.06 71 PHE A CA 1
ATOM 590 C C . PHE A 1 71 ? 9.340 7.018 -7.056 1.00 93.06 71 PHE A C 1
ATOM 592 O O . PHE A 1 71 ? 10.199 7.219 -7.917 1.00 93.06 71 PHE A O 1
ATOM 599 N N . ILE A 1 72 ? 8.439 6.038 -7.174 1.00 92.69 72 ILE A N 1
ATOM 600 C CA . ILE A 1 72 ? 8.391 5.132 -8.326 1.00 92.69 72 ILE A CA 1
ATOM 601 C C . ILE A 1 72 ? 8.066 5.908 -9.609 1.00 92.69 72 ILE A C 1
ATOM 603 O O . ILE A 1 72 ? 8.782 5.742 -10.598 1.00 92.69 72 ILE A O 1
ATOM 607 N N . TYR A 1 73 ? 7.078 6.810 -9.597 1.00 91.62 73 TYR A N 1
ATOM 608 C CA . TYR A 1 73 ? 6.776 7.653 -10.763 1.00 91.62 73 TYR A CA 1
ATOM 609 C C . TYR A 1 73 ? 7.954 8.544 -11.169 1.00 91.62 73 TYR A C 1
ATOM 611 O O . TYR A 1 73 ? 8.266 8.661 -12.358 1.00 91.62 73 TYR A O 1
ATOM 619 N N . LEU A 1 74 ? 8.669 9.123 -10.198 1.00 90.50 74 LEU A N 1
ATOM 620 C CA . LEU A 1 74 ? 9.889 9.888 -10.472 1.00 90.50 74 LEU A CA 1
ATOM 621 C C . LEU A 1 74 ? 10.975 9.017 -11.119 1.00 90.50 74 LEU A C 1
ATOM 623 O O . LEU A 1 74 ? 11.633 9.455 -12.065 1.00 90.50 74 LEU A O 1
ATOM 627 N N . LYS A 1 75 ? 11.150 7.775 -10.654 1.00 89.38 75 LYS A N 1
ATOM 628 C CA . LYS A 1 75 ? 12.106 6.823 -11.238 1.00 89.38 75 LYS A CA 1
ATOM 629 C C . LYS A 1 75 ? 11.732 6.405 -12.657 1.00 89.38 75 LYS A C 1
ATOM 631 O O . LYS A 1 75 ? 12.609 6.396 -13.516 1.00 89.38 75 LYS A O 1
ATOM 636 N N . ILE A 1 76 ? 10.452 6.148 -12.923 1.00 88.06 76 ILE A N 1
ATOM 637 C CA . ILE A 1 76 ? 9.942 5.858 -14.272 1.00 88.06 76 ILE A CA 1
ATOM 638 C C . ILE A 1 76 ? 10.256 7.012 -15.226 1.00 88.06 76 ILE A C 1
ATOM 640 O O . ILE A 1 76 ? 10.765 6.787 -16.319 1.00 88.06 76 ILE A O 1
ATOM 644 N N . ARG A 1 77 ? 10.011 8.256 -14.797 1.00 85.44 77 ARG A N 1
ATOM 645 C CA . ARG A 1 77 ? 10.233 9.447 -15.627 1.00 85.44 77 ARG A CA 1
ATOM 646 C C . ARG A 1 77 ? 11.710 9.700 -15.948 1.00 85.44 77 ARG A C 1
ATOM 648 O O . ARG A 1 77 ? 12.010 10.308 -16.969 1.00 85.44 77 ARG A O 1
ATOM 655 N N . THR A 1 78 ? 12.620 9.291 -15.066 1.00 84.38 78 THR A N 1
ATOM 656 C CA . THR A 1 78 ? 14.052 9.630 -15.151 1.00 84.38 78 THR A CA 1
ATOM 657 C C . THR A 1 78 ? 14.922 8.525 -15.750 1.00 84.38 78 THR A C 1
ATOM 659 O O . THR A 1 78 ? 16.029 8.820 -16.196 1.00 84.38 78 THR A O 1
ATOM 662 N N . HIS A 1 79 ? 14.456 7.271 -15.793 1.00 71.25 79 HIS A N 1
ATOM 663 C CA . HIS A 1 79 ? 15.282 6.128 -16.195 1.00 71.25 79 HIS A CA 1
ATOM 664 C C . HIS A 1 79 ? 14.536 5.128 -17.097 1.00 71.25 79 HIS A C 1
ATOM 666 O O . HIS A 1 79 ? 14.045 4.102 -16.632 1.00 71.25 79 HIS A O 1
ATOM 672 N N . GLU A 1 80 ? 14.536 5.362 -18.414 1.00 60.50 80 GLU A N 1
ATOM 673 C CA . GLU A 1 80 ? 13.966 4.426 -19.406 1.00 60.50 80 GLU A CA 1
ATOM 674 C C . GLU A 1 80 ? 14.710 3.075 -19.500 1.00 60.50 80 GLU A C 1
ATOM 676 O O . GLU A 1 80 ? 14.139 2.086 -19.956 1.00 60.50 80 GLU A O 1
ATOM 681 N N . THR A 1 81 ? 15.973 2.995 -19.062 1.00 59.50 81 THR A N 1
ATOM 682 C CA . THR A 1 81 ? 16.825 1.798 -19.224 1.00 59.50 81 THR A CA 1
ATOM 683 C C . THR A 1 81 ? 16.867 0.867 -18.007 1.00 59.50 81 THR A C 1
ATOM 685 O O . THR A 1 81 ? 17.441 -0.215 -18.097 1.00 59.50 81 THR A O 1
ATOM 688 N N . ALA A 1 82 ? 16.235 1.230 -16.886 1.00 77.38 82 ALA A N 1
ATOM 689 C CA . ALA A 1 82 ? 16.264 0.465 -15.631 1.00 77.38 82 ALA A CA 1
ATOM 690 C C . ALA A 1 82 ? 14.969 -0.336 -15.375 1.00 77.38 82 ALA A C 1
ATOM 692 O O . ALA A 1 82 ? 14.533 -0.477 -14.232 1.00 77.38 82 ALA A O 1
ATOM 693 N N . LEU A 1 83 ? 14.335 -0.846 -16.437 1.00 78.81 83 LEU A N 1
ATOM 694 C CA . LEU A 1 83 ? 12.987 -1.427 -16.396 1.00 78.81 83 LEU A CA 1
ATOM 695 C C . LEU A 1 83 ? 12.844 -2.570 -15.372 1.00 78.81 83 LEU A C 1
ATOM 697 O O . LEU A 1 83 ? 11.867 -2.592 -14.628 1.00 78.81 83 LEU A O 1
ATOM 701 N N . ASP A 1 84 ? 13.846 -3.444 -15.250 1.00 81.31 84 ASP A N 1
ATOM 702 C CA . ASP A 1 84 ? 13.842 -4.536 -14.262 1.00 81.31 84 ASP A CA 1
ATOM 703 C C . ASP A 1 84 ? 13.900 -4.021 -12.815 1.00 81.31 84 ASP A C 1
ATOM 705 O O . ASP A 1 84 ? 13.216 -4.529 -11.925 1.00 81.31 84 ASP A O 1
ATOM 709 N N . GLN A 1 85 ? 14.691 -2.974 -12.564 1.00 84.81 85 GLN A N 1
ATOM 710 C CA . GLN A 1 85 ? 14.793 -2.367 -11.235 1.00 84.81 85 GLN A CA 1
ATOM 711 C C . GLN A 1 85 ? 13.479 -1.688 -10.849 1.00 84.81 85 GLN A C 1
ATOM 713 O O . GLN A 1 85 ? 13.006 -1.844 -9.724 1.00 84.81 85 GLN A O 1
ATOM 718 N N . ILE A 1 86 ? 12.863 -0.974 -11.794 1.00 88.25 86 ILE A N 1
ATOM 719 C CA . ILE A 1 86 ? 11.570 -0.321 -11.587 1.00 88.25 86 ILE A CA 1
ATOM 720 C C . ILE A 1 86 ? 10.471 -1.370 -11.380 1.00 88.25 86 ILE A C 1
ATOM 722 O O . ILE A 1 86 ? 9.671 -1.226 -10.460 1.00 88.25 86 ILE A O 1
ATOM 726 N N . SER A 1 87 ? 10.467 -2.453 -12.162 1.00 88.62 87 SER A N 1
ATOM 727 C CA . SER A 1 87 ? 9.548 -3.586 -11.981 1.00 88.62 87 SER A CA 1
ATOM 728 C C . SER A 1 87 ? 9.630 -4.151 -10.558 1.00 88.62 87 SER A C 1
ATOM 730 O O . SER A 1 87 ? 8.607 -4.303 -9.892 1.00 88.62 87 SER A O 1
ATOM 732 N N . ASN A 1 88 ? 10.841 -4.379 -10.039 1.00 89.44 88 ASN A N 1
ATOM 733 C CA . ASN A 1 88 ? 11.036 -4.875 -8.671 1.00 89.44 88 ASN A CA 1
ATOM 734 C C . ASN A 1 88 ? 10.539 -3.893 -7.595 1.00 89.44 88 ASN A C 1
ATOM 736 O O . ASN A 1 88 ? 9.981 -4.318 -6.576 1.00 89.44 88 ASN A O 1
ATOM 740 N N . LEU A 1 89 ? 10.723 -2.585 -7.810 1.00 92.12 89 LEU A N 1
ATOM 741 C CA . LEU A 1 89 ? 10.183 -1.553 -6.921 1.00 92.12 89 LEU A CA 1
ATOM 742 C C . LEU A 1 89 ? 8.652 -1.572 -6.918 1.00 92.12 89 LEU A C 1
ATOM 744 O O . LEU A 1 89 ? 8.051 -1.551 -5.843 1.00 92.12 89 LEU A O 1
ATOM 748 N N . ILE A 1 90 ? 8.030 -1.677 -8.098 1.00 93.12 90 ILE A N 1
ATOM 749 C CA . ILE A 1 90 ? 6.574 -1.776 -8.223 1.00 93.12 90 ILE A CA 1
ATOM 750 C C . ILE A 1 90 ? 6.072 -3.037 -7.517 1.00 93.12 90 ILE A C 1
ATOM 752 O O . ILE A 1 90 ? 5.188 -2.943 -6.675 1.00 93.12 90 ILE A O 1
ATOM 756 N N . ASP A 1 91 ? 6.652 -4.209 -7.772 1.00 93.25 91 ASP A N 1
ATOM 757 C CA . ASP A 1 91 ? 6.200 -5.455 -7.142 1.00 93.25 91 ASP A CA 1
ATOM 758 C C . ASP A 1 91 ? 6.314 -5.417 -5.612 1.00 93.25 91 ASP A C 1
ATOM 760 O O . ASP A 1 91 ? 5.433 -5.913 -4.903 1.00 93.25 91 ASP A O 1
ATOM 764 N N . THR A 1 92 ? 7.379 -4.804 -5.090 1.00 95.12 92 THR A N 1
ATOM 765 C CA . THR A 1 92 ? 7.554 -4.601 -3.646 1.00 95.12 92 THR A CA 1
ATOM 766 C C . THR A 1 92 ? 6.475 -3.679 -3.087 1.00 95.12 92 THR A C 1
ATOM 768 O O . THR A 1 92 ? 5.857 -4.003 -2.071 1.00 95.12 92 THR A O 1
ATOM 771 N N . HIS A 1 93 ? 6.204 -2.567 -3.772 1.00 96.00 93 HIS A N 1
ATOM 772 C CA . HIS A 1 93 ? 5.1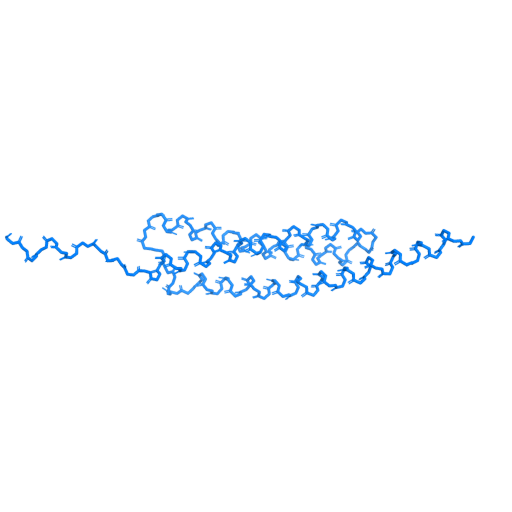41 -1.635 -3.412 1.00 96.00 93 HIS A CA 1
ATOM 773 C C . HIS A 1 93 ? 3.769 -2.328 -3.403 1.00 96.00 93 HIS A C 1
ATOM 775 O O . HIS A 1 93 ? 3.085 -2.319 -2.383 1.00 96.00 93 HIS A O 1
ATOM 781 N N . LEU A 1 94 ? 3.416 -3.047 -4.474 1.00 94.81 94 LEU A N 1
ATOM 782 C CA . LEU A 1 94 ? 2.147 -3.775 -4.593 1.00 94.81 94 LEU A CA 1
ATOM 783 C C . LEU A 1 94 ? 1.960 -4.821 -3.480 1.00 94.81 94 LEU A C 1
ATOM 785 O O . LEU A 1 94 ? 0.851 -5.010 -2.973 1.00 94.81 94 LEU A O 1
ATOM 789 N N . LYS A 1 95 ? 3.029 -5.526 -3.083 1.00 95.69 95 LYS A N 1
ATOM 790 C CA . LYS A 1 95 ? 2.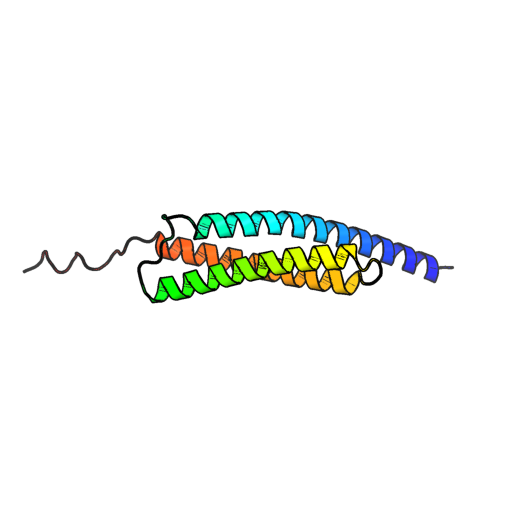981 -6.484 -1.965 1.00 95.69 95 LYS A CA 1
ATOM 791 C C . LYS A 1 95 ? 2.691 -5.786 -0.636 1.00 95.69 95 LYS A C 1
ATOM 793 O O . LYS A 1 95 ? 1.862 -6.278 0.129 1.00 95.69 95 LYS A O 1
ATOM 798 N N . ARG A 1 96 ? 3.336 -4.647 -0.370 1.00 96.50 96 ARG A N 1
ATOM 799 C CA . ARG A 1 96 ? 3.111 -3.874 0.860 1.00 96.50 96 ARG A CA 1
ATOM 800 C C . ARG A 1 96 ? 1.713 -3.271 0.909 1.00 96.50 96 ARG A C 1
ATOM 802 O O . ARG A 1 96 ? 1.068 -3.379 1.945 1.00 96.50 96 ARG A O 1
ATOM 809 N N . THR A 1 97 ? 1.193 -2.753 -0.202 1.00 96.44 97 THR A N 1
ATOM 810 C CA . THR A 1 97 ? -0.182 -2.233 -0.260 1.00 96.44 97 THR A CA 1
ATOM 811 C C . THR A 1 97 ? -1.216 -3.319 0.039 1.00 96.44 97 THR A C 1
ATOM 813 O O . THR A 1 97 ? -2.157 -3.080 0.791 1.00 96.44 97 THR A O 1
ATOM 816 N N . LYS A 1 98 ? -1.019 -4.549 -0.460 1.00 95.88 98 LYS A N 1
ATOM 817 C CA . LYS A 1 98 ? -1.879 -5.693 -0.102 1.00 95.88 98 LYS A CA 1
ATOM 818 C C . LYS A 1 98 ? -1.826 -6.027 1.389 1.00 95.88 98 LYS A C 1
ATOM 820 O O . LYS A 1 98 ? -2.863 -6.303 1.986 1.00 95.88 98 LYS A O 1
ATOM 825 N N . LEU A 1 99 ? -0.633 -6.009 1.982 1.00 96.62 99 LEU A N 1
ATOM 826 C CA . LEU A 1 99 ? -0.470 -6.244 3.416 1.00 96.62 99 LEU A CA 1
ATOM 827 C C . LEU A 1 99 ? -1.149 -5.142 4.240 1.00 96.62 99 LEU A C 1
ATOM 829 O O . LEU A 1 99 ? -1.851 -5.442 5.202 1.00 96.62 99 LEU A O 1
ATOM 833 N N . LEU A 1 100 ? -0.995 -3.879 3.836 1.00 95.94 100 LEU A N 1
ATOM 834 C CA . LEU A 1 100 ? -1.677 -2.757 4.471 1.00 95.94 100 LEU A CA 1
ATOM 835 C C . LEU A 1 100 ? -3.200 -2.919 4.396 1.00 95.94 100 LEU A C 1
ATOM 837 O O . LEU A 1 100 ? -3.866 -2.772 5.416 1.00 95.94 100 LEU A O 1
ATOM 841 N N . ALA A 1 101 ? -3.743 -3.275 3.229 1.00 95.62 101 ALA A N 1
ATOM 842 C CA . ALA A 1 101 ? -5.175 -3.507 3.050 1.00 95.62 101 ALA A CA 1
ATOM 843 C C . ALA A 1 101 ? -5.708 -4.570 4.026 1.00 95.62 101 ALA A C 1
ATOM 845 O O . ALA A 1 101 ? -6.735 -4.366 4.675 1.00 95.62 101 ALA A O 1
ATOM 846 N N . HIS A 1 102 ? -4.978 -5.6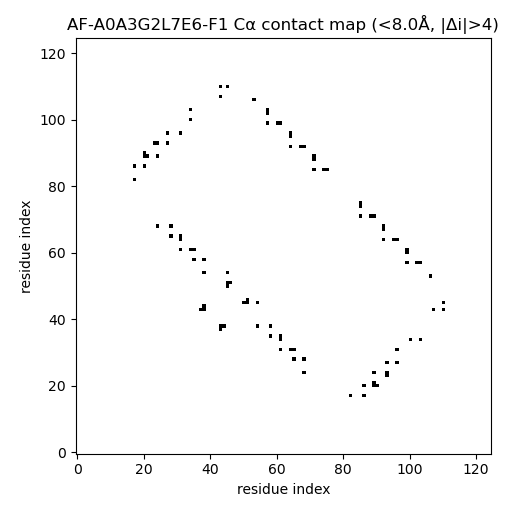79 4.177 1.00 96.56 102 HIS A N 1
ATOM 847 C CA . HIS A 1 102 ? -5.309 -6.718 5.149 1.00 96.56 102 HIS A CA 1
ATOM 848 C C . HIS A 1 102 ? -5.292 -6.181 6.587 1.00 96.56 102 HIS A C 1
ATOM 850 O O . HIS A 1 102 ? -6.269 -6.347 7.315 1.00 96.56 102 HIS A O 1
ATOM 856 N N . ASN A 1 103 ? -4.223 -5.485 6.980 1.00 95.75 103 ASN A N 1
ATOM 857 C CA . ASN A 1 103 ? -4.077 -4.964 8.340 1.00 95.75 103 ASN A CA 1
ATOM 858 C C . ASN A 1 103 ? -5.146 -3.916 8.684 1.00 95.75 103 ASN A C 1
ATOM 860 O O . ASN A 1 103 ? -5.655 -3.906 9.804 1.00 95.75 103 ASN A O 1
ATOM 864 N N . ILE A 1 104 ? -5.521 -3.065 7.724 1.00 94.50 104 ILE A N 1
ATOM 865 C CA . ILE A 1 104 ? -6.629 -2.117 7.882 1.00 94.50 104 ILE A CA 1
ATOM 866 C C . ILE A 1 104 ? -7.945 -2.871 8.062 1.00 94.50 104 ILE A C 1
ATOM 868 O O . ILE A 1 104 ? -8.694 -2.538 8.973 1.00 94.50 104 ILE A O 1
ATOM 872 N N . SER A 1 105 ? -8.222 -3.906 7.263 1.00 93.31 105 SER A N 1
ATOM 873 C CA . SER A 1 105 ? -9.440 -4.715 7.422 1.00 93.31 105 SER A CA 1
ATOM 874 C C . SER A 1 105 ? -9.538 -5.321 8.823 1.00 93.31 105 SER A C 1
ATOM 876 O O . SER A 1 105 ? -10.557 -5.163 9.491 1.00 93.31 105 SER A O 1
ATOM 878 N N . VAL A 1 106 ? -8.456 -5.944 9.301 1.00 93.56 106 VAL A N 1
ATOM 879 C CA . VAL A 1 106 ? -8.383 -6.540 10.645 1.00 93.56 106 VAL A CA 1
ATOM 880 C C . VAL A 1 106 ? -8.616 -5.487 11.732 1.00 93.56 106 VAL A C 1
ATOM 882 O O . VAL A 1 106 ? -9.364 -5.716 12.683 1.00 93.56 106 VAL A O 1
ATOM 885 N N . TYR A 1 107 ? -8.010 -4.309 11.588 1.00 92.50 107 TYR A N 1
ATOM 886 C CA . TYR A 1 107 ? -8.185 -3.205 12.526 1.00 92.50 107 TYR A CA 1
ATOM 887 C C . TYR A 1 107 ? -9.625 -2.668 12.539 1.00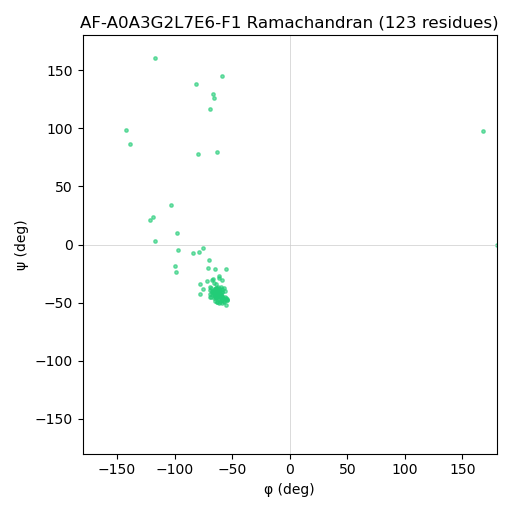 92.50 107 TYR A C 1
ATOM 889 O O . TYR A 1 107 ? -10.208 -2.488 13.609 1.00 92.50 107 TYR A O 1
ATOM 897 N N . LEU A 1 108 ? -10.237 -2.485 11.366 1.00 90.38 108 LEU A N 1
ATOM 898 C CA . LEU A 1 108 ? -11.629 -2.047 11.242 1.00 90.38 108 LEU A CA 1
ATOM 899 C C . LEU A 1 108 ? -12.604 -3.059 11.853 1.00 90.38 108 LEU A C 1
ATOM 901 O O . LEU A 1 108 ? -13.566 -2.665 12.510 1.00 90.38 108 LEU A O 1
ATOM 905 N N . GLU A 1 109 ? -12.369 -4.356 11.664 1.00 89.56 109 GLU A N 1
ATOM 906 C CA . GLU A 1 109 ? -13.160 -5.410 12.306 1.00 89.56 109 GLU A CA 1
ATOM 907 C C . GLU A 1 109 ? -13.020 -5.384 13.828 1.00 89.56 109 GLU A C 1
ATOM 909 O O . GLU A 1 109 ? -14.016 -5.555 14.532 1.00 89.56 109 GLU A O 1
ATOM 914 N N . LYS A 1 110 ? -11.809 -5.133 14.343 1.00 88.62 110 LYS A N 1
ATOM 915 C CA . LYS A 1 110 ? -11.562 -5.004 15.784 1.00 88.62 110 LYS A CA 1
ATOM 916 C C . LYS A 1 110 ? -12.360 -3.843 16.381 1.00 88.62 110 LYS A C 1
ATOM 918 O O . LYS A 1 110 ? -13.027 -4.038 17.389 1.00 88.62 110 LYS A O 1
ATOM 923 N N . ILE A 1 111 ? -12.338 -2.669 15.747 1.00 84.31 111 ILE A N 1
ATOM 924 C CA . ILE A 1 111 ? -13.013 -1.464 16.265 1.00 84.31 111 ILE A CA 1
ATOM 925 C C . ILE A 1 111 ? -14.537 -1.541 16.153 1.00 84.31 111 ILE A C 1
ATOM 927 O O . ILE A 1 111 ? -15.249 -0.992 16.994 1.00 84.31 111 ILE A O 1
ATOM 931 N N . LYS 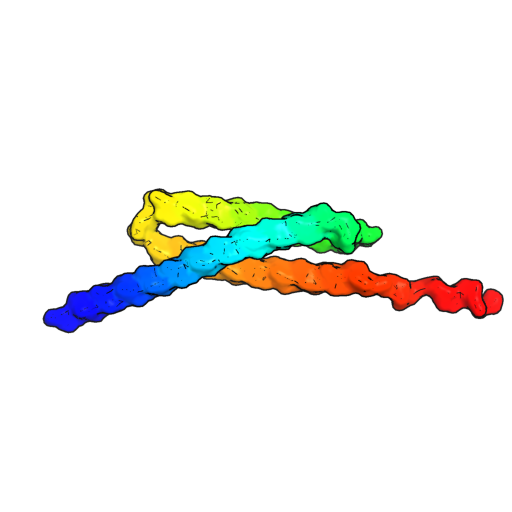A 1 112 ? -15.059 -2.229 15.131 1.00 77.75 112 LYS A N 1
ATOM 932 C CA . LYS A 1 112 ? -16.506 -2.410 14.948 1.00 77.75 112 LYS A CA 1
ATOM 933 C C . LYS A 1 112 ? -17.136 -3.357 15.964 1.00 77.75 112 LYS A C 1
ATOM 935 O O . LYS A 1 112 ? -18.353 -3.308 16.128 1.00 77.75 112 LYS A O 1
ATOM 940 N N . LYS A 1 113 ? -16.361 -4.228 16.619 1.00 67.69 113 LYS A N 1
ATOM 941 C CA . LYS A 1 113 ? -16.900 -5.108 17.659 1.00 67.69 113 LYS A CA 1
ATOM 942 C C . LYS A 1 113 ? -17.269 -4.25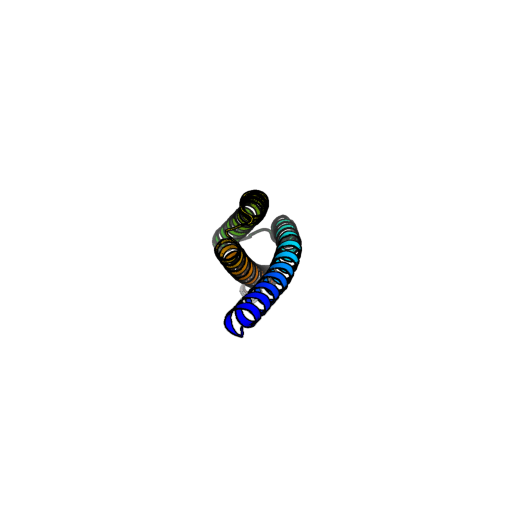3 18.879 1.00 67.69 113 LYS A C 1
ATOM 944 O O . LYS A 1 113 ? -16.378 -3.630 19.454 1.00 67.69 113 LYS A O 1
ATOM 949 N N . PRO A 1 114 ? -18.553 -4.184 19.277 1.00 57.06 114 PRO A N 1
ATOM 950 C CA . PRO A 1 114 ? -18.908 -3.575 20.551 1.00 57.06 114 PRO A CA 1
ATOM 951 C C . PRO A 1 114 ? -18.190 -4.334 21.671 1.00 57.06 114 PRO A C 1
ATOM 953 O O . PRO A 1 114 ? -18.013 -5.548 21.570 1.00 57.06 114 PRO A O 1
ATOM 956 N N . GLU A 1 115 ? -17.778 -3.631 22.726 1.00 55.81 115 GLU A N 1
ATOM 957 C CA . GLU A 1 115 ? -17.272 -4.243 23.959 1.00 55.81 115 GLU A CA 1
ATOM 958 C C . GLU A 1 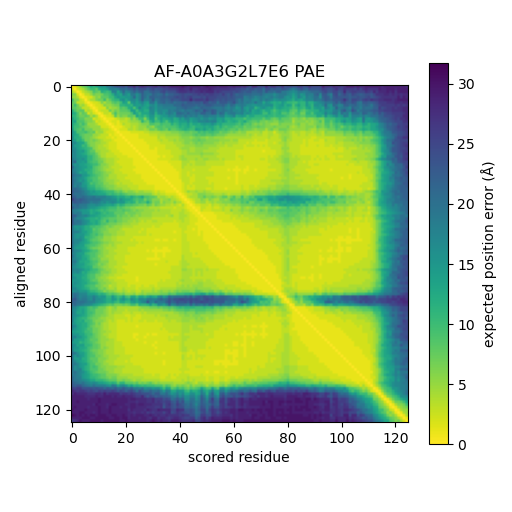115 ? -18.391 -5.077 24.607 1.00 55.81 115 GLU A C 1
ATOM 960 O O . GLU A 1 115 ? -19.079 -4.651 25.532 1.00 55.81 115 GLU A O 1
ATOM 965 N N . THR A 1 116 ? -18.631 -6.282 24.102 1.00 51.00 116 THR A N 1
ATOM 966 C CA . THR A 1 116 ? -19.472 -7.274 24.763 1.00 51.00 116 THR A CA 1
ATOM 967 C C . THR A 1 116 ? -18.646 -7.944 25.849 1.00 51.00 116 THR A C 1
ATOM 969 O O . THR A 1 116 ? -18.139 -9.035 25.623 1.00 51.00 116 THR A O 1
ATOM 972 N N . SER A 1 117 ? -18.469 -7.276 26.990 1.00 47.59 117 SER A N 1
ATOM 973 C CA . SER A 1 117 ? -18.244 -7.903 28.306 1.00 47.59 117 SER A CA 1
ATOM 974 C C . SER A 1 117 ? -17.791 -6.842 29.307 1.00 47.59 117 SER A C 1
ATOM 976 O O . SER A 1 117 ? -16.619 -6.485 29.324 1.00 47.59 117 SER A O 1
ATOM 978 N N . ASN A 1 118 ? -18.725 -6.329 30.110 1.00 44.59 118 ASN A N 1
ATOM 979 C CA . ASN A 1 118 ? -18.496 -5.854 31.491 1.00 44.59 118 ASN A CA 1
ATOM 980 C C . ASN A 1 118 ? -19.778 -5.310 32.153 1.00 44.59 118 ASN 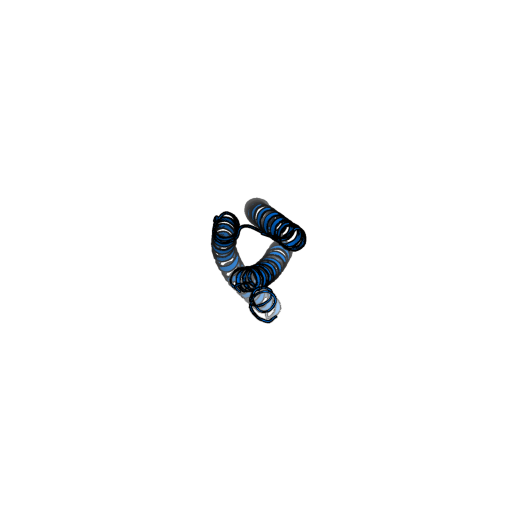A C 1
ATOM 982 O O . ASN A 1 118 ? -19.756 -4.942 33.324 1.00 44.59 118 ASN A O 1
ATOM 986 N N . LEU A 1 119 ? -20.920 -5.301 31.454 1.00 46.53 119 LEU A N 1
ATOM 987 C CA . LEU A 1 119 ? -22.208 -4.923 32.049 1.00 46.53 119 LEU A CA 1
ATOM 988 C C . LEU A 1 119 ? -22.937 -6.062 32.784 1.00 46.53 119 LEU A C 1
ATOM 990 O O . LEU A 1 119 ? -23.903 -5.787 33.488 1.00 46.53 119 LEU A O 1
ATOM 994 N N . GLU A 1 120 ? -22.462 -7.310 32.716 1.00 46.47 120 GLU A N 1
ATOM 995 C CA . GLU A 1 120 ? -23.095 -8.423 33.448 1.00 46.47 120 GLU A CA 1
ATOM 996 C C . GLU A 1 120 ? -22.744 -8.472 34.949 1.00 46.47 120 GLU A C 1
ATOM 998 O O . GLU A 1 120 ? -23.376 -9.216 35.688 1.00 46.47 120 GLU A O 1
ATOM 1003 N N . TYR A 1 121 ? -21.825 -7.635 35.454 1.00 47.78 121 TYR A N 1
ATOM 1004 C CA . TYR A 1 121 ? -21.428 -7.666 36.875 1.00 47.78 121 TYR A CA 1
ATOM 1005 C C . TYR A 1 121 ? -22.120 -6.623 37.776 1.00 47.78 121 TYR A C 1
ATOM 1007 O O . TYR A 1 121 ? -21.723 -6.437 38.922 1.00 47.78 121 TYR A O 1
ATOM 1015 N N . ARG A 1 122 ? -23.150 -5.906 37.299 1.00 49.22 122 ARG A N 1
ATOM 1016 C CA . ARG A 1 122 ? -23.900 -4.940 38.140 1.00 49.22 122 ARG A CA 1
ATOM 1017 C C . ARG A 1 122 ? -25.377 -5.264 38.358 1.00 49.22 122 ARG A C 1
ATOM 1019 O O . ARG A 1 122 ? -26.062 -4.485 39.009 1.00 49.22 122 ARG A O 1
ATOM 1026 N N . MET A 1 123 ? -25.868 -6.395 37.855 1.00 47.91 123 MET A N 1
ATOM 1027 C CA . MET A 1 123 ? -27.284 -6.781 37.981 1.00 47.91 123 MET A CA 1
ATOM 1028 C C . MET A 1 123 ? -27.481 -8.121 38.701 1.00 47.91 123 MET A C 1
ATOM 1030 O O . MET A 1 123 ? -28.523 -8.757 38.573 1.00 47.91 123 MET A O 1
ATOM 1034 N N . SER A 1 124 ? -26.499 -8.573 39.481 1.00 48.81 124 SER A N 1
ATOM 1035 C CA . SER A 1 124 ? -26.658 -9.762 40.318 1.00 48.81 124 SER A CA 1
ATOM 1036 C C . SER A 1 124 ? -25.952 -9.585 41.657 1.00 48.81 124 SER A C 1
ATOM 1038 O O . SER A 1 124 ? -24.769 -9.892 41.778 1.00 48.81 124 SER A O 1
ATOM 1040 N N . SER A 1 125 ? -26.769 -9.224 42.653 1.00 39.97 125 SER A N 1
ATOM 1041 C CA . SER A 1 125 ? -26.548 -9.287 44.113 1.00 39.97 125 SER A CA 1
ATOM 1042 C C . SER A 1 125 ? -25.999 -8.032 44.783 1.00 39.97 125 SER A C 1
ATOM 1044 O O . SER A 1 125 ? -24.830 -7.671 44.536 1.00 39.97 125 SER A O 1
#